Protein AF-B9XL24-F1 (afdb_monomer_lite)

Secondary structure (DSSP, 8-state):
-----------------------------------------------PPPPPPPEE-PPPTT--HHHHHHHHHHHHHHHHHHHS---SSHHHHHHHTTEEPPPPPTTEEEEEETTEEEEEE--

Sequence (123 aa):
MTRVILLALLATALTACKKHEAVPSPQAVTQDQPASAPQEGTSARGPNPLPAAPVTVNAPENGDVNATLGQLSLELRKYVVRTRSAPKSFEEFAEKAQLQAPTPPAGKKYAIQGGKIALVNAK

Organism: Pedosphaera parvula (strain Ellin514) (NCBI:txid320771)

Radius of gyration: 26.23 Å; chains: 1; bounding box: 64×35×76 Å

Structure (mmCIF, N/CA/C/O backbone):
data_AF-B9XL24-F1
#
_entry.id   AF-B9XL24-F1
#
loop_
_atom_site.group_PDB
_atom_site.id
_atom_site.type_symbol
_atom_site.label_atom_id
_atom_site.label_alt_id
_atom_site.label_comp_id
_atom_site.label_asym_id
_atom_site.label_entity_id
_atom_site.label_seq_i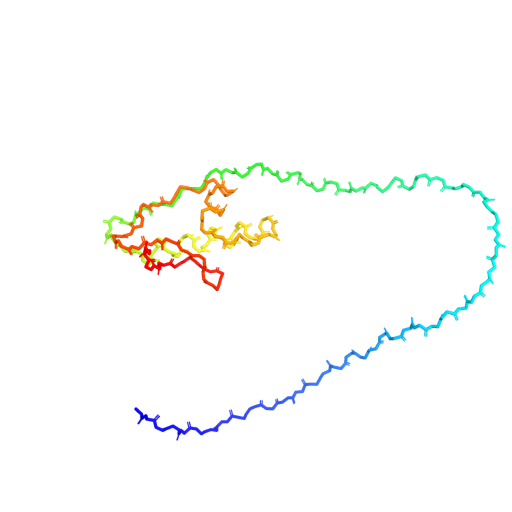d
_atom_site.pdbx_PDB_ins_code
_atom_site.Cartn_x
_atom_site.Cartn_y
_atom_site.Cartn_z
_atom_site.occupancy
_atom_site.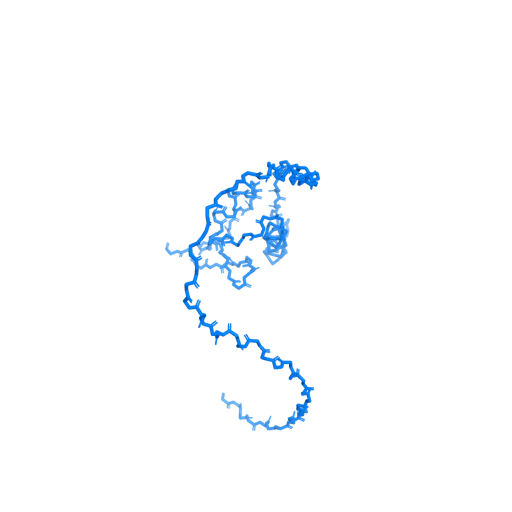B_iso_or_equiv
_atom_site.auth_seq_id
_atom_site.auth_comp_id
_atom_site.auth_asym_id
_atom_site.auth_atom_id
_atom_site.pdbx_PDB_model_num
ATOM 1 N N . MET A 1 1 ? -14.028 -1.982 -30.889 1.00 47.66 1 MET A N 1
ATOM 2 C CA . MET A 1 1 ? -15.499 -2.126 -30.859 1.00 47.66 1 MET A CA 1
ATOM 3 C C . MET A 1 1 ? -15.836 -3.524 -31.353 1.00 47.66 1 MET A C 1
ATOM 5 O O . MET A 1 1 ? -16.020 -3.711 -32.546 1.00 47.66 1 MET A O 1
ATOM 9 N N . THR A 1 2 ? -15.852 -4.508 -30.452 1.00 42.78 2 THR A N 1
ATOM 10 C CA . THR A 1 2 ? -16.184 -5.899 -30.794 1.00 42.78 2 THR A CA 1
ATOM 11 C C . THR A 1 2 ? -17.378 -6.304 -29.950 1.00 42.78 2 THR A C 1
ATOM 13 O O . THR A 1 2 ? -17.348 -6.239 -28.723 1.00 42.78 2 THR A O 1
ATOM 16 N N . ARG A 1 3 ? -18.462 -6.581 -30.665 1.00 46.47 3 ARG A N 1
ATOM 17 C CA . ARG A 1 3 ? -19.825 -6.811 -30.201 1.00 46.47 3 ARG A CA 1
ATOM 18 C C . ARG A 1 3 ? -19.896 -8.119 -29.404 1.00 46.47 3 ARG A C 1
ATOM 20 O O . ARG A 1 3 ? -19.301 -9.108 -29.803 1.00 46.47 3 ARG A O 1
ATOM 27 N N . VAL A 1 4 ? -20.466 -8.082 -28.203 1.00 51.75 4 VAL A N 1
ATOM 28 C CA . VAL A 1 4 ? -21.814 -8.604 -27.895 1.00 51.75 4 VAL A CA 1
ATOM 29 C C . VAL A 1 4 ? -22.062 -10.018 -28.446 1.00 51.75 4 VAL A C 1
ATOM 31 O O . VAL A 1 4 ? -22.609 -10.169 -29.533 1.00 51.75 4 VAL A O 1
ATOM 34 N N . ILE A 1 5 ? -21.720 -11.030 -27.643 1.00 58.91 5 ILE A N 1
ATOM 35 C CA . ILE A 1 5 ? -22.373 -12.351 -27.585 1.00 58.91 5 ILE A CA 1
ATOM 36 C C . I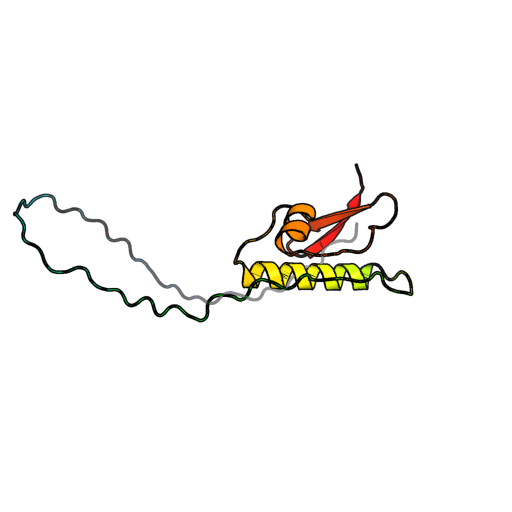LE A 1 5 ? -22.423 -12.682 -26.076 1.00 58.91 5 ILE A C 1
ATOM 38 O O . ILE A 1 5 ? -21.379 -12.870 -25.466 1.00 58.91 5 ILE A O 1
ATOM 42 N N . LEU A 1 6 ? -23.496 -12.387 -25.340 1.00 46.72 6 LEU A N 1
ATOM 43 C CA . LEU A 1 6 ? -24.809 -13.043 -25.314 1.00 46.72 6 LEU A CA 1
ATOM 44 C C . LEU A 1 6 ? -24.792 -14.396 -24.552 1.00 46.72 6 LEU A C 1
ATOM 46 O O . LEU A 1 6 ? -24.328 -15.399 -25.074 1.00 46.72 6 LEU A O 1
ATOM 50 N N . LEU A 1 7 ? -25.410 -14.358 -23.357 1.00 45.00 7 LEU A N 1
ATOM 51 C CA . LEU A 1 7 ? -26.203 -15.400 -22.666 1.00 45.00 7 LEU A CA 1
ATOM 52 C C . LEU A 1 7 ? -25.538 -16.646 -22.041 1.00 45.00 7 LEU A C 1
ATOM 54 O O . LEU A 1 7 ? -25.223 -17.606 -22.729 1.00 45.00 7 LEU A O 1
ATOM 58 N N . ALA A 1 8 ? -25.560 -16.689 -20.700 1.00 48.62 8 ALA A N 1
ATOM 59 C CA . ALA A 1 8 ? -26.217 -17.740 -19.891 1.00 48.62 8 ALA A CA 1
ATOM 60 C C . ALA A 1 8 ? -26.167 -17.312 -18.401 1.00 48.62 8 ALA A C 1
ATOM 62 O O . ALA A 1 8 ? -25.111 -17.330 -17.782 1.00 48.62 8 ALA A O 1
ATOM 63 N N . LEU A 1 9 ? -27.189 -16.643 -17.853 1.00 48.62 9 LEU A N 1
ATOM 64 C CA . LEU A 1 9 ? -28.283 -17.258 -17.079 1.00 48.62 9 LEU A CA 1
ATOM 65 C C . LEU A 1 9 ? -27.821 -18.400 -16.160 1.00 48.62 9 LEU A C 1
ATOM 67 O O . LEU A 1 9 ? -27.733 -19.537 -16.602 1.00 48.62 9 LEU A O 1
ATOM 71 N N . LEU A 1 10 ? -27.650 -18.109 -14.865 1.00 50.44 10 LEU A N 1
ATOM 72 C CA . LEU A 1 10 ? -27.920 -19.089 -13.814 1.00 50.44 10 LEU A CA 1
ATOM 73 C C . LEU A 1 10 ? -28.699 -18.416 -12.680 1.00 50.44 10 LEU A C 1
ATOM 75 O O . LEU A 1 10 ? -28.288 -17.401 -12.119 1.00 50.44 10 LEU A O 1
ATOM 79 N N . ALA A 1 11 ? -29.888 -18.962 -12.459 1.00 52.34 11 ALA A N 1
ATOM 80 C CA . ALA A 1 11 ? -30.959 -18.415 -11.655 1.00 52.34 11 ALA A CA 1
ATOM 81 C C . ALA A 1 11 ? -30.762 -18.613 -10.142 1.00 52.34 11 ALA A C 1
ATOM 83 O O . ALA A 1 11 ? -30.038 -19.480 -9.665 1.00 52.34 11 ALA A O 1
ATOM 84 N N . THR A 1 12 ? -31.491 -17.765 -9.430 1.00 55.00 12 THR A N 1
ATOM 85 C CA . THR A 1 12 ? -31.748 -17.622 -7.994 1.00 55.00 12 THR A CA 1
ATOM 86 C C . THR A 1 12 ? -32.297 -18.851 -7.254 1.00 55.00 12 THR A C 1
ATOM 88 O O . THR A 1 12 ? -33.188 -19.522 -7.767 1.00 55.00 12 THR A O 1
ATOM 91 N N . ALA A 1 13 ? -31.923 -18.988 -5.973 1.00 49.53 13 ALA A N 1
ATOM 92 C CA . ALA A 1 13 ? -32.755 -19.517 -4.873 1.00 49.53 13 ALA A CA 1
ATOM 93 C C . ALA A 1 13 ? -32.267 -18.874 -3.545 1.00 49.53 13 ALA A C 1
ATOM 95 O O . ALA A 1 13 ? -31.106 -19.028 -3.188 1.00 49.53 13 ALA A O 1
ATOM 96 N N . LEU A 1 14 ? -32.953 -17.858 -2.998 1.00 53.91 14 LEU A N 1
ATOM 97 C CA . LEU A 1 14 ? -34.036 -17.889 -1.989 1.00 53.91 14 LEU A CA 1
ATOM 98 C C . LEU A 1 14 ? -33.626 -18.376 -0.584 1.00 53.91 14 LEU A C 1
ATOM 100 O O . LEU A 1 14 ? -33.530 -19.572 -0.374 1.00 53.91 14 LEU A O 1
ATOM 104 N N . THR A 1 15 ? -33.517 -17.431 0.364 1.00 50.53 15 THR A N 1
ATOM 105 C CA . THR A 1 15 ? -34.079 -17.443 1.745 1.00 50.53 15 THR A CA 1
ATOM 106 C C . THR A 1 15 ? -33.643 -16.122 2.409 1.00 50.53 15 THR A C 1
ATOM 108 O O . THR A 1 15 ? -32.459 -15.925 2.642 1.00 50.53 15 THR A O 1
ATOM 111 N N . ALA A 1 16 ? -34.454 -15.072 2.565 1.00 43.62 16 ALA A N 1
ATOM 112 C CA . ALA A 1 16 ? -35.710 -14.951 3.311 1.00 43.62 16 ALA A CA 1
ATOM 113 C C . ALA A 1 16 ? -35.586 -15.310 4.807 1.00 43.62 16 ALA A C 1
ATOM 115 O O . ALA A 1 16 ? -36.181 -16.282 5.254 1.00 43.62 16 ALA A O 1
ATOM 116 N N . CYS A 1 17 ? -34.900 -14.470 5.591 1.00 56.47 17 CYS A N 1
ATOM 117 C CA . CYS A 1 17 ? -35.231 -14.292 7.008 1.00 56.47 17 CYS A CA 1
ATOM 118 C C . CYS A 1 17 ? -35.838 -12.903 7.203 1.00 56.47 17 CYS A C 1
ATOM 120 O O . CYS A 1 17 ? -35.183 -11.866 7.129 1.00 56.47 17 CYS A O 1
ATOM 122 N N . LYS A 1 18 ? -37.156 -12.938 7.369 1.00 40.91 18 LYS A N 1
ATOM 123 C CA . LYS A 1 18 ? -38.049 -11.843 7.709 1.00 40.91 18 LYS A CA 1
ATOM 124 C C . LYS A 1 18 ? -37.682 -11.235 9.071 1.00 40.91 18 LYS A C 1
ATOM 126 O O . LYS A 1 18 ? -37.480 -11.965 10.031 1.00 40.91 18 LYS A O 1
ATOM 131 N N . LYS A 1 19 ? -37.778 -9.904 9.123 1.00 39.81 19 LYS A N 1
ATOM 132 C CA . LYS A 1 19 ? -38.595 -9.145 10.085 1.00 39.81 19 LYS A CA 1
ATOM 133 C C . LYS A 1 19 ? -38.230 -9.258 11.573 1.00 39.81 19 LYS A C 1
ATOM 135 O O . LYS A 1 19 ? -38.604 -10.207 12.250 1.00 39.81 19 LYS A O 1
ATOM 140 N N . HIS A 1 20 ? -37.694 -8.161 12.101 1.00 37.38 20 HIS A N 1
ATOM 141 C CA . HIS A 1 20 ? -38.090 -7.691 13.425 1.00 37.38 20 HIS A CA 1
ATOM 142 C C . HIS A 1 20 ? -38.373 -6.188 13.341 1.00 37.38 20 HIS A C 1
ATOM 144 O O . HIS A 1 20 ? -37.519 -5.346 13.590 1.00 37.38 20 HIS A O 1
ATOM 150 N N . GLU A 1 21 ? -39.590 -5.868 12.913 1.00 40.00 21 GLU A N 1
ATOM 151 C CA . GLU A 1 21 ? -40.220 -4.596 13.244 1.00 40.00 21 GLU A CA 1
ATOM 152 C C . GLU A 1 21 ? -40.950 -4.835 14.564 1.00 40.00 21 GLU A C 1
ATOM 154 O O . GLU A 1 21 ? -41.895 -5.622 14.611 1.00 40.00 21 GLU A O 1
ATOM 159 N N . ALA A 1 22 ? -40.495 -4.196 15.634 1.00 37.84 22 ALA A N 1
ATOM 160 C CA . ALA A 1 22 ? -41.260 -4.079 16.863 1.00 37.84 22 ALA A CA 1
ATOM 161 C C . ALA A 1 22 ? -41.059 -2.666 17.405 1.00 37.84 22 ALA A C 1
ATOM 163 O O . ALA A 1 22 ? -40.164 -2.398 18.198 1.00 37.84 22 ALA A O 1
ATOM 164 N N . VAL A 1 23 ? -41.907 -1.754 16.939 1.00 44.25 23 VAL A N 1
ATOM 165 C CA . VAL A 1 23 ? -42.362 -0.651 17.779 1.00 44.25 23 VAL A CA 1
ATOM 166 C C . VAL A 1 23 ? -43.831 -0.933 18.046 1.00 44.25 23 VAL A C 1
ATOM 168 O O . VAL A 1 23 ? -44.629 -1.034 17.115 1.00 44.25 23 VAL A O 1
ATOM 171 N N . PRO A 1 24 ? -44.170 -1.128 19.319 1.00 46.12 24 PRO A N 1
ATOM 172 C CA . PRO A 1 24 ? -45.139 -0.227 19.911 1.00 46.12 24 PRO A CA 1
ATOM 173 C C . PRO A 1 24 ? -44.595 0.340 21.223 1.00 46.12 24 PRO A C 1
ATOM 175 O O . PRO A 1 24 ? -44.157 -0.399 22.099 1.00 46.12 24 PRO A O 1
ATOM 178 N N . SER A 1 25 ? -44.657 1.664 21.363 1.00 42.75 25 SER A N 1
ATOM 179 C CA . SER A 1 25 ? -44.667 2.321 22.669 1.00 42.75 25 SER A CA 1
ATOM 180 C C . SER A 1 25 ? -45.940 1.946 23.430 1.00 42.75 25 SER A C 1
ATOM 182 O O . SER A 1 25 ? -47.033 2.067 22.876 1.00 42.75 25 SER A O 1
ATOM 184 N N . PRO A 1 26 ? -45.818 1.638 24.726 1.00 45.62 26 PRO A N 1
ATOM 185 C CA . PRO A 1 26 ? -46.791 2.055 25.726 1.00 45.62 26 PRO A CA 1
ATOM 186 C C . PRO A 1 26 ? -46.177 3.157 26.594 1.00 45.62 26 PRO A C 1
ATOM 188 O O . PRO A 1 26 ? -45.060 3.034 27.094 1.00 45.62 26 PRO A O 1
ATOM 191 N N . GLN A 1 27 ? -46.913 4.253 26.757 1.00 45.19 27 GLN A N 1
ATOM 192 C CA . GLN A 1 27 ? -46.612 5.257 27.769 1.00 45.19 27 GLN A CA 1
ATOM 193 C C . GLN A 1 27 ? -46.942 4.737 29.178 1.00 45.19 27 GLN A C 1
ATOM 195 O O . GLN A 1 27 ? -47.869 3.950 29.348 1.00 45.19 27 GLN A O 1
ATOM 200 N N . ALA A 1 28 ? -46.222 5.315 30.146 1.00 43.91 28 ALA A N 1
ATOM 201 C CA . ALA A 1 28 ? -46.504 5.442 31.579 1.00 43.91 28 ALA A CA 1
ATOM 202 C C . ALA A 1 28 ? -46.415 4.188 32.473 1.00 43.91 28 ALA A C 1
ATOM 204 O O . ALA A 1 28 ? -47.302 3.347 32.471 1.00 43.91 28 ALA A O 1
ATOM 205 N N . VAL A 1 29 ? -45.404 4.172 33.355 1.00 42.62 29 VAL A N 1
ATOM 206 C CA . VAL A 1 29 ? -45.584 4.234 34.823 1.00 42.62 29 VAL A CA 1
ATOM 207 C C . VAL A 1 29 ? -44.283 4.702 35.494 1.00 42.62 29 VAL A C 1
ATOM 209 O O . VAL A 1 29 ? -43.212 4.148 35.270 1.00 42.62 29 VAL A O 1
ATOM 212 N N . THR A 1 30 ? -44.396 5.740 36.322 1.00 46.09 30 THR A N 1
ATOM 213 C CA . THR A 1 30 ? -43.415 6.129 37.344 1.00 46.09 30 THR A CA 1
ATOM 214 C C . THR A 1 30 ? -43.340 5.042 38.415 1.00 46.09 30 THR A C 1
ATOM 216 O O . THR A 1 30 ? -44.380 4.704 38.978 1.00 46.09 30 THR A O 1
ATOM 219 N N . GLN A 1 31 ? -42.142 4.570 38.775 1.00 40.97 31 GLN A N 1
ATOM 220 C CA . GLN A 1 31 ? -41.877 4.141 40.150 1.00 40.97 31 GLN A CA 1
ATOM 221 C C . GLN A 1 31 ? -40.389 4.175 40.511 1.00 40.97 31 GLN A C 1
ATOM 223 O O . GLN A 1 31 ? -39.507 3.921 39.695 1.00 40.97 31 GLN A O 1
ATOM 228 N N . ASP A 1 32 ? -40.190 4.567 41.759 1.00 37.09 32 ASP A N 1
ATOM 229 C CA . ASP A 1 32 ? -38.978 4.940 42.469 1.00 37.09 32 ASP A CA 1
ATOM 230 C C . ASP A 1 32 ? -38.014 3.754 42.723 1.00 37.09 32 ASP A C 1
ATOM 232 O O . ASP A 1 32 ? -38.438 2.618 42.921 1.00 37.09 32 ASP A O 1
ATOM 236 N N . GLN A 1 33 ? -36.717 4.081 42.703 1.00 46.59 33 GLN A N 1
ATOM 237 C CA . GLN A 1 33 ? -35.484 3.427 43.207 1.00 46.59 33 GLN A CA 1
ATOM 238 C C . GLN A 1 33 ? -35.677 2.362 44.344 1.00 46.59 33 GLN A C 1
ATOM 240 O O . GLN A 1 33 ? -36.556 2.565 45.178 1.00 46.59 33 GLN A O 1
ATOM 245 N N . PRO A 1 34 ? -34.857 1.271 44.485 1.00 46.59 34 PRO A N 1
ATOM 246 C CA . PRO A 1 34 ? -33.420 1.384 44.761 1.00 46.59 34 PRO A CA 1
ATOM 247 C C . PRO A 1 34 ? -32.416 0.352 44.217 1.00 46.59 34 PRO A C 1
ATOM 24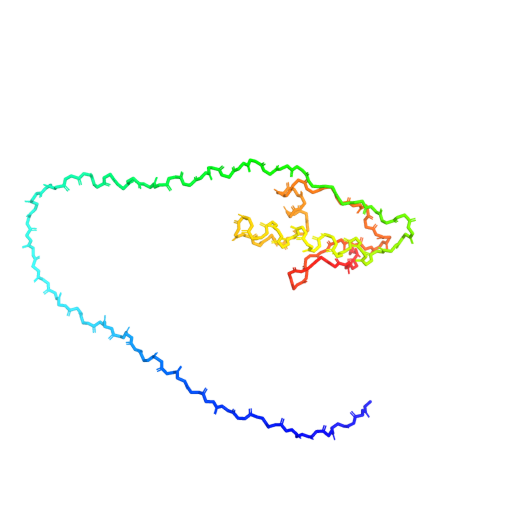9 O O . PRO A 1 34 ? -32.723 -0.754 43.792 1.00 46.59 34 PRO A O 1
ATOM 252 N N . ALA A 1 35 ? -31.168 0.835 44.261 1.00 48.12 35 ALA A N 1
ATOM 253 C CA . ALA A 1 35 ? -29.865 0.216 44.050 1.00 48.12 35 ALA A CA 1
ATOM 254 C C . ALA A 1 35 ? -29.787 -1.321 44.031 1.00 48.12 35 ALA A C 1
ATOM 256 O O . ALA A 1 35 ? -30.152 -2.010 44.981 1.00 48.12 35 ALA A O 1
ATOM 257 N N . SER A 1 36 ? -29.122 -1.843 43.001 1.00 45.75 36 SER A N 1
ATOM 258 C CA . SER A 1 36 ? -28.424 -3.127 43.053 1.00 45.75 36 SER A CA 1
ATOM 259 C C . SER A 1 36 ? -27.150 -3.039 42.216 1.00 45.75 36 SER A C 1
ATOM 261 O O . SER A 1 36 ? -27.223 -2.902 41.003 1.00 45.75 36 SER A O 1
ATOM 263 N N . ALA A 1 37 ? -26.027 -3.053 42.944 1.00 53.38 37 ALA A N 1
ATOM 264 C CA . ALA A 1 37 ? -24.643 -3.401 42.605 1.00 53.38 37 ALA A CA 1
ATOM 265 C C . ALA A 1 37 ? -24.041 -2.975 41.241 1.00 53.38 37 ALA A C 1
ATOM 267 O O . ALA A 1 37 ? -24.610 -3.242 40.185 1.00 53.38 37 ALA A O 1
ATOM 268 N N . PRO A 1 38 ? -22.797 -2.450 41.221 1.00 45.97 38 PRO A N 1
ATOM 269 C CA . PRO A 1 38 ? -21.989 -2.461 40.008 1.00 45.97 38 PRO A CA 1
ATOM 270 C C . PRO A 1 38 ? -21.852 -3.912 39.537 1.00 45.97 38 PRO A C 1
ATOM 272 O O . PRO A 1 38 ? -21.261 -4.743 40.226 1.00 45.97 38 PRO A O 1
ATOM 275 N N . GLN A 1 39 ? -22.409 -4.235 38.370 1.00 45.31 39 GLN A N 1
ATOM 276 C CA . GLN A 1 39 ? -22.021 -5.448 37.670 1.00 45.31 39 GLN A CA 1
ATOM 277 C C . GLN A 1 39 ? -20.569 -5.250 37.252 1.00 45.31 39 GLN A C 1
ATOM 279 O O . GLN A 1 39 ? -20.267 -4.568 36.272 1.00 45.31 39 GLN A O 1
ATOM 284 N N . GLU A 1 40 ? -19.674 -5.822 38.051 1.00 47.09 40 GLU A N 1
ATOM 285 C CA . GLU A 1 40 ? -18.283 -6.075 37.722 1.00 47.09 40 GLU A CA 1
ATOM 286 C C . GLU A 1 40 ? -18.280 -7.031 36.524 1.00 47.09 40 GLU A C 1
ATOM 288 O O . GLU A 1 40 ? -18.171 -8.252 36.631 1.00 47.09 40 GLU A O 1
ATOM 293 N N . GLY A 1 41 ? -18.505 -6.456 35.343 1.00 45.69 41 GLY A N 1
ATOM 294 C CA . GLY A 1 41 ? -18.187 -7.085 34.084 1.00 45.69 41 GLY A CA 1
ATOM 295 C C . GLY A 1 41 ? -16.686 -7.277 34.095 1.00 45.69 41 GLY A C 1
ATOM 296 O O . GLY A 1 41 ? -15.934 -6.374 33.728 1.00 45.69 41 GLY A O 1
ATOM 297 N N . THR A 1 42 ? -16.258 -8.448 34.554 1.00 55.94 42 THR A N 1
ATOM 298 C CA . THR A 1 42 ? -14.946 -9.018 34.286 1.00 55.94 42 THR A CA 1
ATOM 299 C C . THR A 1 42 ? -14.835 -9.141 32.773 1.00 55.94 42 THR A C 1
ATOM 301 O O . THR A 1 42 ? -15.091 -10.175 32.163 1.00 55.94 42 THR A O 1
ATOM 304 N N . SER A 1 43 ? -14.509 -8.016 32.137 1.00 52.12 43 SER A N 1
ATOM 305 C CA . SER A 1 43 ? -14.059 -7.981 30.765 1.00 52.12 43 SER A CA 1
ATOM 306 C C . SER A 1 43 ? -12.790 -8.806 30.785 1.00 52.12 43 SER A C 1
ATOM 308 O O . SER A 1 43 ? -11.762 -8.359 31.298 1.00 52.12 43 SER A O 1
ATOM 310 N N . ALA A 1 44 ? -12.911 -10.062 30.350 1.00 59.75 44 ALA A N 1
ATOM 311 C CA . ALA A 1 44 ? -11.795 -10.944 30.099 1.00 59.75 44 ALA A CA 1
ATOM 312 C C . ALA A 1 44 ? -10.907 -10.199 29.107 1.00 59.75 44 ALA A C 1
ATOM 314 O O . ALA A 1 44 ? -11.140 -10.204 27.897 1.00 59.75 44 ALA A O 1
ATOM 315 N N . ARG A 1 45 ? -9.951 -9.450 29.660 1.00 62.12 45 ARG A N 1
ATOM 316 C CA . ARG A 1 45 ? -8.976 -8.670 28.927 1.00 62.12 45 ARG A CA 1
ATOM 317 C C . ARG A 1 45 ? -8.118 -9.710 28.243 1.00 62.12 45 ARG A C 1
ATOM 319 O O . ARG A 1 45 ? -7.156 -10.215 28.816 1.00 62.12 45 ARG A O 1
ATOM 326 N N . GLY A 1 46 ? -8.541 -10.076 27.035 1.00 64.94 46 GLY A N 1
ATOM 327 C CA . GLY A 1 46 ? -7.721 -10.832 26.112 1.00 64.94 46 GLY A CA 1
ATOM 328 C C . GLY A 1 46 ? -6.335 -10.189 26.056 1.00 64.94 46 GLY A C 1
ATOM 329 O O . GLY A 1 46 ? -6.200 -9.000 26.375 1.00 64.94 46 GLY A O 1
ATOM 330 N N . PRO A 1 47 ? -5.300 -10.969 25.711 1.00 73.25 47 PRO A N 1
ATOM 331 C CA . PRO A 1 47 ? -3.925 -10.498 25.737 1.00 73.25 47 PRO A CA 1
ATOM 332 C C . PRO A 1 47 ? -3.841 -9.115 25.091 1.00 73.25 47 PRO A C 1
ATOM 334 O O . PRO A 1 47 ? -4.301 -8.912 23.965 1.00 73.25 47 PRO A O 1
ATOM 337 N N . ASN A 1 48 ? -3.331 -8.152 25.862 1.00 63.16 48 ASN A N 1
ATOM 338 C CA . ASN A 1 48 ? -3.156 -6.784 25.402 1.00 63.16 48 ASN A CA 1
ATOM 339 C C . ASN A 1 48 ? -2.340 -6.846 24.098 1.00 63.16 48 ASN A C 1
ATOM 341 O O . ASN A 1 48 ? -1.291 -7.499 24.108 1.00 63.16 48 ASN A O 1
ATOM 345 N N . PRO A 1 49 ? -2.797 -6.246 22.982 1.00 65.06 49 PRO A N 1
ATOM 346 C CA . PRO A 1 49 ? -2.061 -6.323 21.730 1.00 65.06 49 PRO A CA 1
ATOM 347 C C . PRO A 1 49 ? -0.643 -5.802 21.965 1.00 65.06 49 PRO A C 1
ATOM 349 O O . PRO A 1 49 ? -0.477 -4.672 22.433 1.00 65.06 49 PRO A O 1
ATOM 352 N N . LEU A 1 50 ? 0.375 -6.626 21.691 1.00 65.06 50 LEU A N 1
ATOM 353 C CA . LEU A 1 50 ? 1.753 -6.151 21.752 1.00 65.06 50 LEU A CA 1
ATOM 354 C C . LEU A 1 50 ? 1.919 -4.968 20.782 1.00 65.06 50 LEU A C 1
ATOM 356 O O . LEU A 1 50 ? 1.300 -4.972 19.708 1.00 65.06 50 LEU A O 1
ATOM 360 N N . PRO A 1 51 ? 2.758 -3.974 21.130 1.00 63.97 51 PRO A N 1
ATOM 361 C CA . PRO A 1 51 ? 3.131 -2.912 20.211 1.00 63.97 51 PRO A CA 1
ATOM 362 C C . PRO A 1 51 ? 3.593 -3.504 18.880 1.00 63.97 51 PRO A C 1
ATOM 364 O O . PRO A 1 51 ? 4.350 -4.475 18.840 1.00 63.97 51 PRO A O 1
ATOM 367 N N . ALA A 1 52 ? 3.097 -2.933 17.788 1.00 68.62 52 ALA A N 1
ATOM 368 C CA . ALA A 1 52 ? 3.510 -3.318 16.453 1.00 68.62 52 ALA A CA 1
ATOM 369 C C . ALA A 1 52 ? 5.019 -3.108 16.296 1.00 68.62 52 ALA A C 1
ATOM 371 O O . ALA A 1 52 ? 5.490 -1.993 16.489 1.00 68.62 52 ALA A O 1
ATOM 372 N N . ALA A 1 53 ? 5.759 -4.156 15.931 1.00 75.50 53 ALA A N 1
ATOM 373 C CA . ALA A 1 53 ? 7.129 -3.981 15.466 1.00 75.50 53 ALA A CA 1
ATOM 374 C C . ALA A 1 53 ? 7.130 -3.198 14.136 1.00 75.50 53 ALA A C 1
ATOM 376 O O . ALA A 1 53 ? 6.188 -3.367 13.348 1.00 75.50 53 ALA A O 1
ATOM 377 N N . PRO A 1 54 ? 8.163 -2.376 13.878 1.00 80.69 54 PRO A N 1
ATOM 378 C CA . PRO A 1 54 ? 8.325 -1.700 12.599 1.00 80.69 54 PRO A CA 1
ATOM 379 C C . PRO A 1 54 ? 8.438 -2.723 11.467 1.00 80.69 54 PRO A C 1
ATOM 381 O O . PRO A 1 54 ? 9.017 -3.799 11.632 1.00 80.69 54 PRO A O 1
ATOM 384 N N . VAL A 1 55 ? 7.869 -2.382 10.315 1.00 85.94 55 VAL A N 1
ATOM 385 C CA . VAL A 1 55 ? 7.836 -3.249 9.135 1.00 85.94 55 VAL A CA 1
ATOM 386 C C . VAL A 1 55 ? 8.699 -2.620 8.052 1.00 85.94 55 VAL A C 1
ATOM 388 O O . VAL A 1 55 ? 8.492 -1.465 7.696 1.00 85.94 55 VAL A O 1
ATOM 391 N N . THR A 1 56 ? 9.636 -3.373 7.483 1.00 89.12 56 THR A N 1
ATOM 392 C CA . THR A 1 56 ? 10.453 -2.903 6.356 1.00 89.12 56 THR A CA 1
ATOM 393 C C . THR A 1 56 ? 10.122 -3.719 5.117 1.00 89.12 56 THR A C 1
ATOM 395 O O . THR A 1 56 ? 10.134 -4.948 5.150 1.00 89.12 56 THR A O 1
ATOM 398 N N . VAL A 1 57 ? 9.820 -3.030 4.016 1.00 88.12 57 VAL A N 1
ATOM 399 C CA . VAL A 1 57 ? 9.681 -3.633 2.690 1.00 88.12 57 VAL A CA 1
ATOM 400 C C . VAL A 1 57 ? 10.845 -3.150 1.839 1.00 88.12 57 VAL A C 1
ATOM 402 O O . VAL A 1 57 ? 11.003 -1.955 1.602 1.00 88.12 57 VAL A O 1
ATOM 405 N N . ASN A 1 58 ? 11.669 -4.081 1.374 1.00 86.19 58 ASN A N 1
ATOM 406 C CA . ASN A 1 58 ? 12.836 -3.758 0.564 1.00 86.19 58 ASN A CA 1
ATOM 407 C C . ASN A 1 58 ? 12.449 -3.526 -0.902 1.00 86.19 58 ASN A C 1
ATOM 409 O O . ASN A 1 58 ? 11.470 -4.084 -1.414 1.00 86.19 58 ASN A O 1
ATOM 413 N N . ALA A 1 59 ? 13.250 -2.707 -1.585 1.00 79.56 59 ALA A N 1
ATOM 414 C CA . ALA A 1 59 ? 13.207 -2.649 -3.037 1.00 79.56 59 ALA A CA 1
ATOM 415 C C . ALA A 1 59 ? 13.649 -4.011 -3.609 1.00 79.56 59 ALA A C 1
ATOM 417 O O . ALA A 1 59 ? 14.501 -4.674 -3.013 1.00 79.56 59 ALA A O 1
ATOM 418 N N . PRO A 1 60 ? 13.099 -4.443 -4.749 1.00 75.50 60 PRO A N 1
ATOM 419 C CA . PRO A 1 60 ? 13.539 -5.661 -5.405 1.00 75.50 60 PRO A CA 1
ATOM 420 C C . PRO A 1 60 ? 14.883 -5.400 -6.089 1.00 75.50 60 PRO A C 1
ATOM 422 O O . PRO A 1 60 ? 15.013 -4.435 -6.840 1.00 75.50 60 PRO A O 1
ATOM 425 N N . GLU A 1 61 ? 15.845 -6.302 -5.901 1.00 73.88 61 GLU A N 1
ATOM 426 C CA . GLU A 1 61 ? 17.187 -6.235 -6.512 1.00 73.88 61 GLU A CA 1
ATOM 427 C C . GLU A 1 61 ? 17.132 -6.115 -8.049 1.00 73.88 61 GLU A C 1
ATOM 429 O O . GLU A 1 61 ? 17.971 -5.469 -8.665 1.00 73.88 61 GLU A O 1
ATOM 434 N N . ASN A 1 62 ? 16.103 -6.701 -8.675 1.00 77.69 62 ASN A N 1
ATOM 435 C CA . ASN A 1 62 ? 15.901 -6.699 -10.129 1.00 77.69 62 ASN A CA 1
ATOM 436 C C . ASN A 1 62 ? 14.953 -5.580 -10.621 1.00 77.69 62 ASN A C 1
ATOM 438 O O . ASN A 1 62 ? 14.472 -5.610 -11.750 1.00 77.69 62 ASN A O 1
ATOM 442 N N . GLY A 1 63 ? 14.584 -4.628 -9.759 1.00 74.81 63 GLY A N 1
ATOM 443 C CA . GLY A 1 63 ? 13.659 -3.549 -10.121 1.00 74.81 63 GLY A CA 1
ATOM 444 C C . GLY A 1 63 ? 12.212 -3.994 -10.381 1.00 74.81 63 GLY A C 1
ATOM 445 O O . GLY A 1 63 ? 11.432 -3.217 -10.934 1.00 74.81 63 GLY A O 1
ATOM 446 N N . ASP A 1 64 ? 11.818 -5.210 -9.979 1.00 84.62 64 ASP A N 1
ATOM 447 C CA . ASP A 1 64 ? 10.437 -5.697 -10.115 1.00 84.62 64 ASP A CA 1
ATOM 448 C C . ASP A 1 64 ? 9.470 -4.993 -9.147 1.00 84.62 64 ASP A C 1
ATOM 450 O O . ASP A 1 64 ? 9.176 -5.446 -8.042 1.00 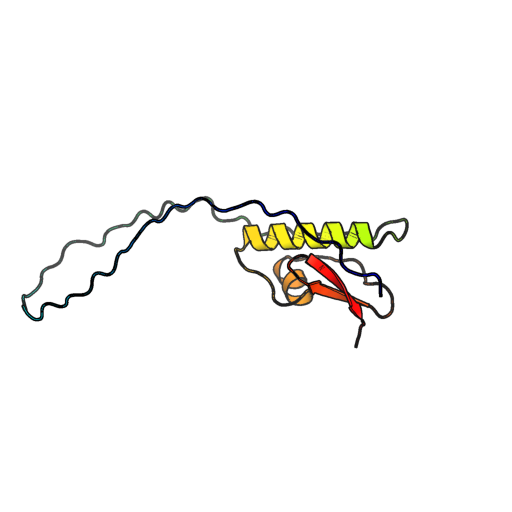84.62 64 ASP A O 1
ATOM 454 N N . VAL A 1 65 ? 8.957 -3.842 -9.567 1.00 87.75 65 VAL A N 1
ATOM 455 C CA . VAL A 1 65 ? 8.057 -3.005 -8.762 1.00 87.75 65 VAL A CA 1
ATOM 456 C C . VAL A 1 65 ? 6.789 -3.758 -8.326 1.00 87.75 65 VAL A C 1
ATOM 458 O O . VAL A 1 65 ? 6.234 -3.470 -7.263 1.00 87.75 65 VAL A O 1
ATOM 461 N N . ASN A 1 66 ? 6.326 -4.738 -9.108 1.00 90.31 66 ASN A N 1
ATOM 462 C CA . ASN A 1 66 ? 5.113 -5.498 -8.803 1.00 90.31 66 ASN A CA 1
ATOM 463 C C . ASN A 1 66 ? 5.258 -6.324 -7.520 1.00 90.31 66 ASN A C 1
ATOM 465 O O . ASN A 1 66 ? 4.336 -6.329 -6.699 1.00 90.31 66 ASN A O 1
ATOM 469 N N . ALA A 1 67 ? 6.409 -6.966 -7.303 1.00 90.31 67 ALA A N 1
ATOM 470 C CA . ALA A 1 67 ? 6.704 -7.690 -6.073 1.00 90.31 67 ALA A CA 1
ATOM 471 C C . ALA A 1 67 ? 6.615 -6.773 -4.844 1.00 90.31 67 ALA A C 1
ATOM 473 O O . ALA A 1 67 ? 5.946 -7.110 -3.863 1.00 90.31 67 ALA A O 1
ATOM 474 N N . THR A 1 68 ? 7.204 -5.576 -4.916 1.00 92.19 68 THR A N 1
ATOM 475 C CA . THR A 1 68 ? 7.125 -4.573 -3.842 1.00 92.19 68 THR A CA 1
ATOM 476 C C . THR A 1 68 ? 5.690 -4.127 -3.584 1.00 92.19 68 THR A C 1
ATOM 478 O O . THR A 1 68 ? 5.259 -4.102 -2.432 1.00 92.19 68 THR A O 1
ATOM 481 N N . LEU A 1 69 ? 4.907 -3.825 -4.625 1.00 94.12 69 LEU A N 1
ATOM 482 C CA . LEU A 1 69 ? 3.496 -3.451 -4.461 1.00 94.12 69 LEU A CA 1
ATOM 483 C C . LEU A 1 69 ? 2.670 -4.581 -3.836 1.00 94.12 69 LEU A C 1
ATOM 485 O O . LEU A 1 69 ? 1.781 -4.319 -3.020 1.00 94.12 69 LEU A O 1
ATOM 489 N N . GLY A 1 70 ? 2.984 -5.834 -4.170 1.00 94.75 70 GLY A N 1
ATOM 490 C CA . GLY A 1 70 ? 2.399 -7.018 -3.549 1.00 94.75 70 GLY A CA 1
ATOM 491 C C . GLY A 1 70 ? 2.682 -7.090 -2.048 1.00 94.75 70 GLY A C 1
ATOM 492 O O . GLY A 1 70 ? 1.747 -7.260 -1.261 1.00 94.75 70 GLY A O 1
ATOM 493 N N . GLN A 1 71 ? 3.940 -6.889 -1.644 1.00 94.50 71 GLN A N 1
ATOM 494 C CA . GLN A 1 71 ? 4.351 -6.857 -0.233 1.00 94.50 71 GLN A CA 1
ATOM 495 C C . GLN A 1 71 ? 3.691 -5.701 0.527 1.00 94.50 71 GLN A C 1
ATOM 497 O O . GLN A 1 71 ? 3.059 -5.923 1.557 1.00 94.50 71 GLN A O 1
ATOM 502 N N . LEU A 1 72 ? 3.720 -4.482 -0.021 1.00 95.12 72 LEU A N 1
ATOM 503 C CA . LEU A 1 72 ? 3.060 -3.322 0.588 1.00 95.12 72 LEU A CA 1
ATOM 504 C C . LEU A 1 72 ? 1.545 -3.553 0.748 1.00 95.12 72 LEU A C 1
ATOM 506 O O . LEU A 1 72 ? 0.962 -3.207 1.773 1.00 95.12 72 LEU A O 1
ATOM 510 N N . SER A 1 73 ? 0.896 -4.184 -0.235 1.00 96.50 73 SER A N 1
ATOM 511 C CA . SER A 1 73 ? -0.533 -4.528 -0.167 1.00 96.50 73 SER A CA 1
ATOM 512 C C . SER A 1 73 ? -0.841 -5.624 0.854 1.00 96.50 73 SER A C 1
ATOM 514 O O . SER A 1 73 ? -1.932 -5.662 1.428 1.00 96.50 73 SER A O 1
ATOM 516 N N . LEU A 1 74 ? 0.085 -6.558 1.070 1.00 95.75 74 LEU A N 1
ATOM 517 C CA . LEU A 1 74 ? -0.028 -7.555 2.128 1.00 95.75 74 LEU A CA 1
ATOM 518 C C . LEU A 1 74 ? 0.061 -6.891 3.505 1.00 95.75 74 LEU A C 1
ATOM 520 O O . LEU A 1 74 ? -0.793 -7.148 4.352 1.00 95.75 74 LEU A O 1
ATOM 524 N N . GLU A 1 75 ? 1.031 -6.002 3.702 1.00 95.38 75 GLU A N 1
ATOM 525 C CA . GLU A 1 75 ? 1.203 -5.266 4.956 1.00 95.38 75 GLU A CA 1
ATOM 526 C C . GLU A 1 75 ? 0.022 -4.339 5.250 1.00 95.38 75 GLU A C 1
ATOM 528 O O . GLU A 1 75 ? -0.464 -4.311 6.381 1.00 95.38 75 GLU A O 1
ATOM 533 N N . LEU A 1 76 ? -0.540 -3.684 4.228 1.00 96.06 76 LEU A N 1
ATOM 534 C CA . LEU A 1 76 ? -1.787 -2.931 4.371 1.00 96.06 76 LEU A CA 1
ATOM 535 C C . LEU A 1 76 ? -2.911 -3.828 4.903 1.00 96.06 76 LEU A C 1
ATOM 537 O O . LEU A 1 76 ? -3.583 -3.476 5.869 1.00 96.06 76 LEU A O 1
ATOM 541 N N . ARG A 1 77 ? -3.111 -5.014 4.317 1.00 96.19 77 ARG A N 1
ATOM 542 C CA . ARG A 1 77 ? -4.156 -5.946 4.774 1.00 96.19 77 ARG A CA 1
ATOM 543 C C . ARG A 1 77 ? -3.920 -6.423 6.204 1.00 96.19 77 ARG A C 1
ATOM 545 O O . ARG A 1 77 ? -4.863 -6.429 6.991 1.00 96.19 77 ARG A O 1
ATOM 552 N N . LYS A 1 78 ? -2.682 -6.780 6.561 1.00 94.44 78 LYS A N 1
ATOM 553 C CA . LYS A 1 78 ? -2.323 -7.161 7.938 1.00 94.44 78 LYS A CA 1
ATOM 554 C C . LYS A 1 78 ? -2.624 -6.032 8.919 1.00 94.44 78 LYS A C 1
ATOM 556 O O . LYS A 1 78 ? -3.227 -6.281 9.961 1.00 94.44 78 LYS A O 1
ATOM 561 N N . TYR A 1 79 ? -2.263 -4.798 8.565 1.00 94.19 79 TYR A N 1
ATOM 562 C CA . TYR A 1 79 ? -2.574 -3.618 9.361 1.00 94.19 79 TYR A CA 1
ATOM 563 C C . TYR A 1 79 ? -4.079 -3.468 9.566 1.00 94.19 79 TYR A C 1
ATOM 565 O O . TYR A 1 79 ? -4.515 -3.406 10.711 1.00 94.19 79 TYR A O 1
ATOM 573 N N . VAL A 1 80 ? -4.873 -3.488 8.491 1.00 94.88 80 VAL A N 1
ATOM 574 C CA . VAL A 1 80 ? -6.334 -3.320 8.560 1.00 94.88 80 VAL A CA 1
ATOM 575 C C . VAL A 1 80 ? -6.986 -4.409 9.408 1.00 94.88 80 VAL A C 1
ATOM 577 O O . VAL A 1 80 ? -7.866 -4.115 10.212 1.00 94.88 80 VAL A O 1
ATOM 580 N N . VAL A 1 81 ? -6.547 -5.662 9.284 1.00 94.94 81 VAL A N 1
ATOM 581 C CA . VAL A 1 81 ? -7.061 -6.766 10.109 1.00 94.94 81 VAL A CA 1
ATOM 582 C C . VAL A 1 81 ? -6.706 -6.565 11.583 1.00 94.94 81 VAL A C 1
ATOM 584 O O . VAL A 1 81 ? -7.554 -6.776 12.451 1.00 94.94 81 VAL A O 1
ATOM 587 N N . ARG A 1 82 ? -5.476 -6.130 11.874 1.00 91.69 82 ARG A N 1
ATOM 588 C CA . ARG A 1 82 ? -4.985 -5.928 13.242 1.00 91.69 82 ARG A CA 1
ATOM 589 C C . ARG A 1 82 ? -5.648 -4.740 13.934 1.00 91.69 82 ARG A C 1
ATOM 591 O O . ARG A 1 82 ? -6.049 -4.857 15.084 1.00 91.69 82 ARG A O 1
ATOM 598 N N . THR A 1 83 ? -5.741 -3.600 13.258 1.00 92.38 83 THR A N 1
ATOM 599 C CA . THR A 1 83 ? -6.250 -2.344 13.833 1.00 92.38 83 THR A CA 1
ATOM 600 C C . 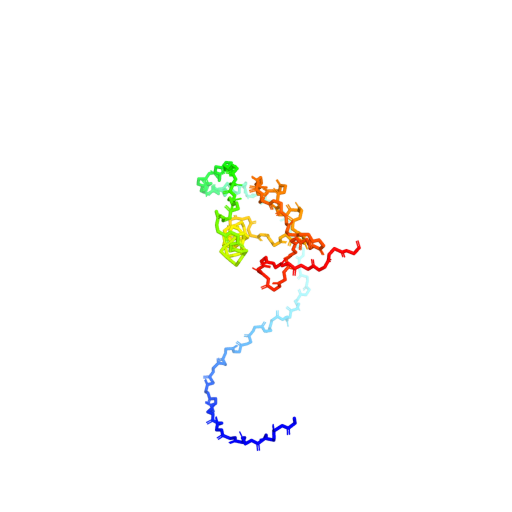THR A 1 83 ? -7.748 -2.162 13.630 1.00 92.38 83 THR A C 1
ATOM 602 O O . THR A 1 83 ? -8.332 -1.252 14.212 1.00 92.38 83 THR A O 1
ATOM 605 N N . ARG A 1 84 ? -8.369 -3.003 12.788 1.00 93.75 84 ARG A N 1
ATOM 606 C CA . ARG A 1 84 ? -9.765 -2.881 12.341 1.00 93.75 84 ARG A CA 1
ATOM 607 C C . ARG A 1 84 ? -10.071 -1.519 11.705 1.00 93.75 84 ARG A C 1
ATOM 609 O O . ARG A 1 84 ? -11.221 -1.094 11.679 1.00 93.75 84 ARG A O 1
ATOM 616 N N . SER A 1 85 ? -9.050 -0.841 11.177 1.00 92.06 85 SER A N 1
ATOM 617 C CA . SER A 1 85 ? -9.156 0.497 10.600 1.00 92.06 85 SER A CA 1
ATOM 618 C C . SER A 1 85 ? -8.429 0.570 9.261 1.00 92.06 85 SER A C 1
ATOM 620 O O . SER A 1 85 ? -7.269 0.169 9.149 1.00 92.06 85 SER A O 1
ATOM 622 N N . ALA A 1 86 ? -9.123 1.081 8.242 1.00 93.81 86 ALA A N 1
ATOM 623 C CA . ALA A 1 86 ? -8.557 1.321 6.921 1.00 93.81 86 ALA A CA 1
ATOM 624 C C . ALA A 1 86 ? -7.920 2.723 6.863 1.00 93.81 86 ALA A C 1
ATOM 626 O O . ALA A 1 86 ? -8.640 3.707 7.050 1.00 93.81 86 ALA A O 1
ATOM 627 N N . PRO A 1 87 ? -6.603 2.833 6.607 1.00 95.25 87 PRO A N 1
ATOM 628 C CA . PRO A 1 87 ? -5.943 4.128 6.468 1.00 95.25 87 PRO A CA 1
ATOM 629 C C . PRO A 1 87 ? -6.418 4.848 5.198 1.00 95.25 87 PRO A C 1
ATOM 631 O O . PRO A 1 87 ? -6.726 4.213 4.186 1.00 95.25 87 PRO A O 1
ATOM 634 N N . LYS A 1 88 ? -6.486 6.181 5.252 1.00 95.38 88 LYS A N 1
ATOM 635 C CA . LYS A 1 88 ? -7.005 7.031 4.165 1.00 95.38 88 LYS A CA 1
ATOM 636 C C . LYS A 1 88 ? -5.990 7.257 3.050 1.00 95.38 88 LYS A C 1
ATOM 638 O O . LYS A 1 88 ? -6.371 7.457 1.900 1.00 95.38 88 LYS A O 1
ATOM 643 N N . SER A 1 89 ? -4.709 7.246 3.394 1.00 95.88 89 SER A N 1
ATOM 644 C CA . SER A 1 89 ? -3.592 7.494 2.486 1.00 95.88 89 SER A CA 1
ATOM 645 C C . SER A 1 89 ? -2.428 6.555 2.784 1.00 95.88 89 SER A C 1
ATOM 647 O O . SER A 1 89 ? -2.381 5.895 3.825 1.00 95.88 89 SER A O 1
ATOM 649 N N . PHE A 1 90 ? -1.492 6.480 1.838 1.00 95.06 90 PHE A N 1
ATOM 650 C CA . PHE A 1 90 ? -0.283 5.685 2.011 1.00 95.06 90 PHE A CA 1
ATOM 651 C C . PHE A 1 90 ? 0.581 6.213 3.160 1.00 95.06 90 PHE A C 1
ATOM 653 O O . PHE A 1 90 ? 1.112 5.426 3.930 1.00 95.06 90 PHE A O 1
ATOM 660 N N . GLU A 1 91 ? 0.678 7.531 3.305 1.00 94.50 91 GLU A N 1
ATOM 661 C CA . GLU A 1 91 ? 1.463 8.193 4.344 1.00 94.50 91 GLU A CA 1
ATOM 662 C C . GLU A 1 91 ? 0.905 7.889 5.738 1.00 94.50 91 GLU A C 1
ATOM 664 O O . GLU A 1 91 ? 1.658 7.478 6.615 1.00 94.50 91 GLU A O 1
ATOM 669 N N . GLU A 1 92 ? -0.422 7.963 5.920 1.00 94.56 92 GLU A N 1
ATOM 670 C CA . GLU A 1 92 ? -1.057 7.595 7.194 1.00 94.56 92 GLU A CA 1
ATOM 671 C C . GLU A 1 92 ? -0.767 6.129 7.546 1.00 94.56 92 GLU A C 1
ATOM 673 O O . GLU A 1 92 ? -0.465 5.782 8.692 1.00 94.56 92 GLU A O 1
ATOM 678 N N . PHE A 1 93 ? -0.858 5.250 6.546 1.00 94.88 93 PHE A N 1
ATOM 679 C CA . PHE A 1 93 ? -0.505 3.850 6.709 1.00 94.88 93 PHE A CA 1
ATOM 680 C C . PHE A 1 93 ? 0.965 3.696 7.108 1.00 94.88 93 PHE A C 1
ATOM 682 O O . PHE A 1 93 ? 1.251 2.970 8.059 1.00 94.88 93 PHE A O 1
ATOM 689 N N . ALA A 1 94 ? 1.879 4.392 6.431 1.00 94.31 94 ALA A N 1
ATOM 690 C CA . ALA A 1 94 ? 3.304 4.259 6.670 1.00 94.31 94 ALA A CA 1
ATOM 691 C C . ALA A 1 94 ? 3.704 4.722 8.076 1.00 94.31 94 ALA A C 1
ATOM 693 O O . ALA A 1 94 ? 4.440 4.025 8.770 1.00 94.31 94 ALA A O 1
ATOM 694 N N . GLU A 1 95 ? 3.142 5.831 8.546 1.00 93.81 95 GLU A N 1
ATOM 695 C CA . GLU A 1 95 ? 3.386 6.347 9.892 1.00 93.81 95 GLU A CA 1
ATOM 696 C C . GLU A 1 95 ? 2.821 5.416 10.973 1.00 93.81 95 GLU A C 1
ATOM 698 O O . GLU A 1 95 ? 3.532 5.011 11.894 1.00 93.81 95 GLU A O 1
ATOM 703 N N . LYS A 1 96 ? 1.548 5.014 10.856 1.00 92.00 96 LYS A N 1
ATOM 704 C CA . LYS A 1 96 ? 0.866 4.220 11.898 1.00 92.00 96 LYS A CA 1
ATOM 705 C C . LYS A 1 96 ? 1.307 2.765 11.928 1.00 92.00 96 LYS A C 1
ATOM 707 O O . LYS A 1 96 ? 1.223 2.124 12.974 1.00 92.00 96 LYS A O 1
ATOM 712 N N . ALA A 1 97 ? 1.709 2.215 10.787 1.00 90.94 97 ALA A N 1
ATOM 713 C CA . ALA A 1 97 ? 2.276 0.876 10.710 1.00 90.94 97 ALA A CA 1
ATOM 714 C C . ALA A 1 97 ? 3.785 0.862 10.989 1.00 90.94 97 ALA A C 1
ATOM 716 O O . ALA A 1 97 ? 4.346 -0.228 11.054 1.00 90.94 97 ALA A O 1
ATOM 717 N N . GLN A 1 98 ? 4.417 2.035 11.152 1.00 93.25 98 GLN A N 1
ATOM 718 C CA . GLN A 1 98 ? 5.874 2.181 11.216 1.00 93.25 98 GLN A CA 1
ATOM 719 C C . GLN A 1 98 ? 6.547 1.463 10.035 1.00 93.25 98 GLN A C 1
ATOM 721 O O . GLN A 1 98 ? 7.495 0.693 10.199 1.00 93.25 98 GLN A O 1
ATOM 726 N N . LEU A 1 99 ? 5.986 1.671 8.841 1.00 93.00 99 LEU A N 1
ATOM 727 C CA . LEU A 1 99 ? 6.411 1.036 7.606 1.00 93.00 99 LEU A CA 1
ATOM 728 C C . LEU A 1 99 ? 7.543 1.836 6.968 1.00 93.00 99 LEU A C 1
ATOM 730 O O . LEU A 1 99 ? 7.374 2.996 6.591 1.00 93.00 99 LEU A O 1
ATOM 734 N N . GLN A 1 100 ? 8.664 1.172 6.745 1.00 93.44 100 GLN A N 1
ATOM 735 C CA . GLN A 1 100 ? 9.719 1.650 5.870 1.00 93.44 100 GLN A CA 1
ATOM 736 C C . GLN A 1 100 ? 9.494 1.060 4.483 1.00 93.44 100 GLN A C 1
ATOM 738 O O . GLN A 1 100 ? 9.711 -0.130 4.251 1.00 93.44 100 GLN A O 1
ATOM 743 N N . ALA A 1 101 ? 9.007 1.897 3.573 1.00 90.75 101 ALA A N 1
ATOM 744 C CA . ALA A 1 101 ? 8.801 1.537 2.179 1.00 90.75 101 ALA A CA 1
ATOM 745 C C . ALA A 1 101 ? 9.980 2.019 1.321 1.00 90.75 101 ALA A C 1
ATOM 747 O O . ALA A 1 101 ? 10.578 3.055 1.629 1.00 90.75 101 ALA A O 1
ATOM 748 N N . PRO A 1 102 ? 10.305 1.315 0.226 1.00 91.25 102 PRO A N 1
ATOM 749 C CA . PRO A 1 102 ? 11.364 1.750 -0.668 1.00 91.25 102 PRO A CA 1
ATOM 750 C C . PRO A 1 102 ? 10.900 2.972 -1.461 1.00 91.25 102 PRO A C 1
ATOM 752 O O . PRO A 1 102 ? 9.704 3.130 -1.714 1.00 91.25 102 PRO A O 1
ATOM 755 N N . THR A 1 103 ? 11.830 3.818 -1.897 1.00 89.75 103 THR A N 1
ATOM 756 C CA . THR A 1 103 ? 11.503 5.020 -2.674 1.00 89.75 103 THR A CA 1
ATOM 757 C C . THR A 1 103 ? 10.669 4.662 -3.912 1.00 89.75 103 THR A C 1
ATOM 759 O O . THR A 1 103 ? 11.042 3.743 -4.648 1.00 89.75 103 THR A O 1
ATOM 762 N N . PRO A 1 104 ? 9.535 5.343 -4.158 1.00 90.12 104 PRO A N 1
ATOM 763 C CA . PRO A 1 104 ? 8.724 5.071 -5.336 1.00 90.12 104 PRO A CA 1
ATOM 764 C C . PRO A 1 104 ? 9.487 5.424 -6.628 1.00 90.12 104 PRO A C 1
ATOM 766 O O . PRO A 1 104 ? 10.340 6.316 -6.620 1.00 90.12 104 PRO A O 1
ATOM 769 N N . PRO A 1 105 ? 9.169 4.769 -7.759 1.00 87.81 105 PRO A N 1
ATOM 770 C CA . PRO A 1 105 ? 9.752 5.102 -9.057 1.00 87.81 105 PRO A CA 1
ATOM 771 C C . PRO A 1 105 ? 9.507 6.560 -9.472 1.00 87.81 105 PRO A C 1
ATOM 773 O O . PRO A 1 105 ? 8.528 7.185 -9.057 1.00 87.81 105 PRO A O 1
ATOM 776 N N . ALA A 1 106 ? 10.369 7.084 -10.348 1.00 88.94 106 ALA A N 1
ATOM 777 C CA . ALA A 1 106 ? 10.322 8.477 -10.790 1.00 88.94 106 ALA A CA 1
ATOM 778 C C . ALA A 1 106 ? 8.938 8.888 -11.332 1.00 88.94 106 ALA A C 1
ATOM 780 O O . ALA A 1 106 ? 8.313 8.178 -12.122 1.00 88.94 106 ALA A O 1
ATOM 781 N N . GLY A 1 107 ? 8.454 10.054 -10.893 1.00 90.56 107 GLY A N 1
ATOM 782 C CA . GLY A 1 107 ? 7.147 10.591 -11.289 1.00 90.56 107 GLY A CA 1
ATOM 783 C C . GLY A 1 107 ? 5.942 9.828 -10.726 1.00 90.56 107 GLY A C 1
ATOM 784 O O . GLY A 1 107 ? 4.805 10.108 -11.115 1.00 90.56 107 GLY A O 1
ATOM 785 N N . LYS A 1 108 ? 6.150 8.868 -9.817 1.00 94.25 108 LYS A N 1
ATOM 786 C CA . LYS A 1 108 ? 5.088 8.103 -9.159 1.00 94.25 108 LYS A CA 1
ATOM 787 C C . LYS A 1 108 ? 5.118 8.300 -7.646 1.00 94.25 108 LYS A C 1
ATOM 789 O O . LYS A 1 108 ? 6.140 8.632 -7.059 1.00 94.25 108 LYS A O 1
ATOM 794 N N . LYS A 1 109 ? 3.974 8.055 -7.015 1.00 94.69 109 LYS A N 1
ATOM 795 C CA . LYS A 1 109 ? 3.829 7.924 -5.563 1.00 94.69 109 LYS A CA 1
ATOM 796 C C . LYS A 1 109 ? 3.005 6.685 -5.239 1.00 94.69 109 LYS A C 1
ATOM 798 O O . LYS A 1 109 ? 2.174 6.270 -6.054 1.00 94.69 109 LYS A O 1
ATOM 803 N N . TYR A 1 110 ? 3.214 6.108 -4.063 1.00 95.75 110 TYR A N 1
ATOM 804 C CA . TYR A 1 110 ? 2.325 5.065 -3.568 1.00 95.75 110 TYR A CA 1
ATOM 805 C C . TYR A 1 110 ? 0.977 5.670 -3.181 1.00 95.75 110 TYR A C 1
ATOM 807 O O . TYR A 1 110 ? 0.900 6.768 -2.639 1.00 95.75 110 TYR A O 1
ATOM 815 N N . ALA A 1 111 ? -0.096 4.946 -3.462 1.00 96.25 111 ALA A N 1
ATOM 816 C CA . ALA A 1 111 ? -1.436 5.297 -3.032 1.00 96.25 111 ALA A CA 1
ATOM 817 C C . ALA A 1 111 ? -2.235 4.035 -2.722 1.00 96.25 111 ALA A C 1
ATOM 819 O O . ALA A 1 111 ? -1.992 2.965 -3.285 1.00 96.25 111 ALA A O 1
ATOM 820 N N . ILE A 1 112 ? -3.225 4.182 -1.848 1.00 96.75 112 ILE A N 1
ATOM 821 C CA . ILE A 1 112 ? -4.193 3.128 -1.565 1.00 96.75 112 ILE A CA 1
ATOM 822 C C . ILE A 1 112 ? -5.318 3.232 -2.597 1.00 96.75 112 ILE A C 1
ATOM 824 O O . ILE A 1 112 ? -5.993 4.255 -2.689 1.00 96.75 112 ILE A O 1
ATOM 828 N N . GLN A 1 113 ? -5.537 2.171 -3.372 1.00 95.25 113 GLN A N 1
ATOM 829 C CA . GLN A 1 113 ? -6.645 2.061 -4.321 1.00 95.25 113 GLN A CA 1
ATOM 830 C C . GLN A 1 113 ? -7.332 0.709 -4.176 1.00 95.25 113 GLN A C 1
ATOM 832 O O . GLN A 1 113 ? -6.715 -0.328 -4.399 1.00 95.25 113 GLN A O 1
ATOM 837 N N . GLY A 1 114 ? -8.618 0.704 -3.821 1.00 91.94 114 GLY A N 1
ATOM 838 C CA . GLY A 1 114 ? -9.395 -0.537 -3.706 1.00 91.94 114 GLY A CA 1
ATOM 839 C C . GLY A 1 114 ? -8.795 -1.546 -2.718 1.00 91.94 114 GLY A C 1
ATOM 840 O O . GLY A 1 114 ? -8.779 -2.740 -3.002 1.00 91.94 114 GLY A O 1
ATOM 841 N N . GLY A 1 115 ? -8.239 -1.069 -1.598 1.00 91.94 115 GLY A N 1
ATOM 842 C CA . GLY A 1 115 ? -7.665 -1.922 -0.547 1.00 91.94 115 GLY A CA 1
ATOM 843 C C . GLY A 1 115 ? -6.294 -2.530 -0.865 1.00 91.94 115 GLY A C 1
ATOM 844 O O . GLY A 1 115 ? -5.845 -3.427 -0.153 1.00 91.94 115 GLY A O 1
ATOM 845 N N . LYS A 1 116 ? -5.621 -2.055 -1.916 1.00 96.06 116 LYS A N 1
ATOM 846 C CA . LYS A 1 116 ? -4.250 -2.429 -2.285 1.00 96.06 116 LYS A CA 1
ATOM 847 C C . LYS A 1 116 ? -3.400 -1.187 -2.528 1.00 96.06 116 LYS A C 1
ATOM 849 O O . LYS A 1 116 ? -3.926 -0.094 -2.733 1.00 96.06 116 LYS A O 1
ATOM 854 N N . ILE A 1 117 ? -2.089 -1.375 -2.514 1.00 96.31 117 ILE A N 1
ATOM 855 C CA . ILE A 1 117 ? -1.104 -0.333 -2.779 1.00 96.31 117 ILE A CA 1
ATOM 856 C C . ILE A 1 117 ? -0.802 -0.337 -4.275 1.00 96.31 117 ILE A C 1
ATOM 858 O O . ILE A 1 117 ? -0.504 -1.379 -4.858 1.00 96.31 117 ILE A O 1
ATOM 862 N N . ALA A 1 118 ? -0.903 0.829 -4.899 1.00 95.69 118 ALA A N 1
ATOM 863 C CA . ALA A 1 118 ? -0.643 1.032 -6.316 1.00 95.69 118 ALA A CA 1
ATOM 864 C C . ALA A 1 118 ? 0.205 2.287 -6.528 1.00 95.69 118 ALA A C 1
ATOM 866 O O . ALA A 1 118 ? 0.233 3.183 -5.685 1.00 95.69 118 ALA A O 1
ATOM 867 N N . LEU A 1 119 ? 0.868 2.367 -7.681 1.00 95.25 119 LEU A N 1
ATOM 868 C CA . LEU A 1 119 ? 1.541 3.587 -8.107 1.00 95.25 119 LEU A CA 1
ATOM 869 C C . LEU A 1 119 ? 0.569 4.499 -8.845 1.00 95.25 119 LEU A C 1
ATOM 871 O O . LEU A 1 119 ? -0.080 4.095 -9.810 1.00 95.25 119 LEU A O 1
ATOM 875 N N . VAL A 1 120 ? 0.519 5.754 -8.420 1.00 94.56 120 VAL A N 1
ATOM 876 C CA . VAL A 1 120 ? -0.207 6.825 -9.108 1.00 94.56 120 VAL A CA 1
ATOM 877 C C . VAL A 1 120 ? 0.764 7.914 -9.521 1.00 94.56 120 VAL A C 1
ATOM 879 O O . VAL A 1 120 ? 1.860 8.015 -8.973 1.00 94.56 120 VAL A O 1
ATOM 882 N N . ASN A 1 121 ? 0.377 8.737 -10.493 1.00 93.88 121 ASN A N 1
ATOM 883 C CA . ASN A 1 121 ? 1.209 9.865 -10.901 1.00 93.88 121 ASN A CA 1
ATOM 884 C C . ASN A 1 121 ? 1.433 10.807 -9.711 1.00 93.88 121 ASN A C 1
ATOM 886 O O . ASN A 1 121 ? 0.491 11.170 -8.992 1.00 93.88 121 ASN A O 1
ATOM 890 N N . ALA A 1 122 ? 2.691 11.188 -9.492 1.00 85.56 122 ALA A N 1
ATOM 891 C CA . ALA A 1 122 ? 3.008 12.370 -8.710 1.00 85.56 122 ALA A CA 1
ATOM 892 C C . ALA A 1 122 ? 2.371 13.572 -9.425 1.00 85.56 122 ALA A C 1
ATOM 894 O O . ALA A 1 122 ? 2.400 13.636 -10.653 1.00 85.56 122 ALA A O 1
ATOM 895 N N . LYS A 1 123 ? 1.671 14.417 -8.666 1.00 75.81 123 LYS A N 1
ATOM 896 C CA . LYS A 1 123 ? 1.026 15.612 -9.216 1.00 75.81 123 LYS A CA 1
ATOM 897 C C . LYS A 1 123 ? 1.999 16.763 -9.043 1.00 75.81 123 LYS A C 1
ATOM 899 O O . LYS A 1 123 ? 2.695 16.719 -8.004 1.00 75.81 123 LYS A O 1
#

Foldseek 3Di:
DDDDDDDDDDDDDDDDDDDDDDDDDDDDDDDDDDDDDDPPPPPVPDPDDDPQDAAEQDQDPVNPVVVLQVVQLVLQVVCCVVVVDRDQWPVSSCVRNVYHGDDDPPQWDWTDDPSTIDTDGDD

pLDDT: mean 73.7, std 21.54, range [37.09, 96.75]